Protein AF-B1ZJA8-F1 (afdb_monomer_lite)

Secondary structure (DSSP, 8-state):
---------PPPHHHHHHHHHHHHTT--HHHHHHHHT--HHHHHHHHHHTT---SSPPPPPS----EEETTEEEPPPPHHHHHHHHHHHHTT--HHHHHHHHTS-HHHHHHHHHHHHHHHHHH-

Sequence (124 aa):
MTRHTARTNPTSDLEKEEIVRLREEGLSKSEIARRLGKSIGTVTHWCLTLGAEPPRPTKLSPQRYATVRGGHPVRPFAPEEDRQLLEWAAESVSYSELGRRLNRAPSSIRYRLLTLARYEAQDD

InterPro domains:
  IPR009057 Homedomain-like superfamily [SSF46689] (3-104)

Structure (mmCIF, N/CA/C/O backbone):
data_AF-B1ZJA8-F1
#
_entry.id   AF-B1ZJA8-F1
#
loop_
_atom_site.group_PDB
_atom_site.id
_atom_site.type_symbol
_atom_site.label_atom_id
_atom_site.label_alt_id
_atom_site.label_comp_id
_atom_site.label_asym_id
_atom_site.label_entity_id
_atom_site.label_seq_id
_atom_site.pdbx_PDB_ins_code
_atom_site.Cartn_x
_atom_site.Cartn_y
_atom_site.Cartn_z
_atom_site.occupancy
_atom_site.B_iso_or_equiv
_atom_site.auth_seq_id
_atom_site.auth_comp_id
_atom_site.auth_asym_id
_atom_site.auth_atom_id
_atom_site.pdbx_PDB_model_num
ATOM 1 N N . MET A 1 1 ? 22.977 27.166 5.728 1.00 34.28 1 MET A N 1
ATOM 2 C CA . MET A 1 1 ? 22.542 26.200 6.762 1.00 34.28 1 MET A CA 1
ATOM 3 C C . MET A 1 1 ? 21.138 25.719 6.428 1.00 34.28 1 MET A C 1
ATOM 5 O O . MET A 1 1 ? 20.164 26.399 6.730 1.00 34.28 1 MET A O 1
ATOM 9 N N . THR A 1 2 ? 21.020 24.597 5.721 1.00 37.88 2 THR A N 1
ATOM 10 C CA . THR A 1 2 ? 19.723 24.060 5.289 1.00 37.88 2 THR A CA 1
ATOM 11 C C . THR A 1 2 ? 19.061 23.370 6.476 1.00 37.88 2 THR A C 1
ATOM 13 O O . THR A 1 2 ? 19.433 22.250 6.825 1.00 37.88 2 THR A O 1
ATOM 16 N N . ARG A 1 3 ? 18.114 24.054 7.130 1.00 38.97 3 ARG A N 1
ATOM 17 C CA . ARG A 1 3 ? 17.299 23.480 8.209 1.00 38.97 3 ARG A CA 1
ATOM 18 C C . ARG A 1 3 ? 16.669 22.184 7.698 1.00 38.97 3 ARG A C 1
ATOM 20 O O . ARG A 1 3 ? 15.807 22.217 6.825 1.00 38.97 3 ARG A O 1
ATOM 27 N N . HIS A 1 4 ? 17.115 21.050 8.228 1.00 39.09 4 HIS A N 1
ATOM 28 C CA . HIS A 1 4 ? 16.375 19.804 8.115 1.00 39.09 4 HIS A CA 1
ATOM 29 C C . HIS A 1 4 ? 15.098 19.998 8.929 1.00 39.09 4 HIS A C 1
ATOM 31 O O . HIS A 1 4 ? 15.113 19.950 10.155 1.00 39.09 4 HIS A O 1
ATOM 37 N N . THR A 1 5 ? 13.997 20.324 8.257 1.00 46.72 5 THR A N 1
ATOM 38 C CA . THR A 1 5 ? 12.682 20.293 8.887 1.00 46.72 5 THR A CA 1
ATOM 39 C C . THR A 1 5 ? 12.401 18.848 9.287 1.00 46.72 5 THR A C 1
ATOM 41 O O . THR A 1 5 ? 12.551 17.933 8.473 1.00 46.72 5 THR A O 1
ATOM 44 N N . ALA A 1 6 ? 12.024 18.627 10.545 1.00 48.28 6 ALA A N 1
ATOM 45 C CA . ALA A 1 6 ? 11.504 17.349 11.011 1.00 48.28 6 ALA A CA 1
ATOM 46 C C . ALA A 1 6 ? 10.201 17.047 10.240 1.00 48.28 6 ALA A C 1
ATOM 48 O O . ALA A 1 6 ? 9.116 17.456 10.636 1.00 48.28 6 ALA A O 1
ATOM 49 N N . ARG A 1 7 ? 10.317 16.420 9.059 1.00 55.53 7 ARG A N 1
ATOM 50 C CA . ARG A 1 7 ? 9.211 16.180 8.108 1.00 55.53 7 ARG A CA 1
ATOM 51 C C . ARG A 1 7 ? 8.366 14.951 8.428 1.00 55.53 7 ARG A C 1
ATOM 53 O O . ARG A 1 7 ? 7.452 14.629 7.674 1.00 55.53 7 ARG A O 1
ATOM 60 N N . THR A 1 8 ? 8.653 14.246 9.510 1.00 56.38 8 THR A N 1
ATOM 61 C CA . THR A 1 8 ? 7.901 13.056 9.894 1.00 56.38 8 THR A CA 1
ATOM 62 C C . THR A 1 8 ? 7.198 13.349 11.202 1.00 56.38 8 THR A C 1
ATOM 64 O O . THR A 1 8 ? 7.829 13.321 12.250 1.00 56.38 8 THR A O 1
ATOM 67 N N . ASN A 1 9 ? 5.900 13.644 11.138 1.00 67.06 9 ASN A N 1
ATOM 68 C CA . ASN A 1 9 ? 5.008 13.369 12.258 1.00 67.06 9 ASN A CA 1
ATOM 69 C C . ASN A 1 9 ? 4.759 11.848 12.226 1.00 67.06 9 ASN A C 1
ATOM 71 O O . ASN A 1 9 ? 3.971 11.407 11.376 1.00 67.06 9 ASN A O 1
ATOM 75 N N . PRO A 1 10 ? 5.503 11.034 13.005 1.00 80.69 10 PRO A N 1
ATOM 76 C CA . PRO A 1 10 ? 5.355 9.585 12.964 1.00 80.69 10 PRO A CA 1
ATOM 77 C C . PRO A 1 10 ? 3.908 9.225 13.301 1.00 80.69 10 PRO A C 1
ATOM 79 O O . PRO A 1 10 ? 3.295 9.835 14.170 1.00 80.69 10 PRO A O 1
ATOM 82 N N . THR A 1 11 ? 3.336 8.273 12.568 1.00 87.75 11 THR A N 1
ATOM 83 C CA . THR A 1 11 ? 1.997 7.774 12.893 1.00 87.75 11 THR A CA 1
ATOM 84 C C . THR A 1 11 ? 2.108 6.900 14.137 1.00 87.75 11 THR A C 1
ATOM 86 O O . THR A 1 11 ? 2.832 5.902 14.092 1.00 87.75 11 THR A O 1
ATOM 89 N N . SER A 1 12 ? 1.452 7.288 15.230 1.00 93.19 12 SER A N 1
ATOM 90 C CA . SER A 1 12 ? 1.435 6.494 16.465 1.00 93.19 12 SER A CA 1
ATOM 91 C C . SER A 1 12 ? 0.655 5.192 16.265 1.00 93.19 12 SER A C 1
ATOM 93 O O . SER A 1 12 ? -0.085 5.055 15.292 1.00 93.19 12 SER A O 1
ATOM 95 N N . ASP A 1 13 ? 0.806 4.227 17.169 1.00 93.75 13 ASP A N 1
ATOM 96 C CA . ASP A 1 13 ? 0.056 2.967 17.075 1.00 93.75 13 ASP A CA 1
ATOM 97 C C . ASP A 1 13 ? -1.455 3.195 17.216 1.00 93.75 13 ASP A C 1
ATOM 99 O O . ASP A 1 13 ? -2.220 2.687 16.403 1.00 93.75 13 ASP A O 1
ATOM 103 N N . LEU A 1 14 ? -1.870 4.097 18.112 1.00 94.25 14 LEU A N 1
ATOM 104 C CA . LEU A 1 14 ? -3.270 4.523 18.232 1.00 94.25 14 LEU A CA 1
ATOM 105 C C . LEU A 1 14 ? -3.802 5.151 16.937 1.00 94.25 14 LEU A C 1
ATOM 107 O O . LEU A 1 14 ? -4.931 4.897 16.532 1.00 94.25 14 LEU A O 1
ATOM 111 N N . GLU A 1 15 ? -2.992 5.961 16.248 1.00 95.50 15 GLU A N 1
ATOM 112 C CA . GLU A 1 15 ? -3.389 6.521 14.953 1.00 95.50 15 GLU A CA 1
ATOM 113 C C . GLU A 1 15 ? -3.486 5.438 13.867 1.00 95.50 15 GLU A C 1
ATOM 115 O O . GLU A 1 15 ? -4.311 5.561 12.964 1.00 95.50 15 GLU A O 1
ATOM 120 N N . LYS A 1 16 ? -2.666 4.380 13.926 1.00 97.00 16 LYS A N 1
ATOM 121 C CA . LYS A 1 16 ? -2.761 3.242 12.997 1.00 97.00 16 LYS A CA 1
ATOM 122 C C . LYS A 1 16 ? -4.040 2.444 13.241 1.00 97.00 16 LYS A C 1
ATOM 124 O O . LYS A 1 16 ? -4.742 2.156 12.277 1.00 97.00 16 LYS A O 1
ATOM 129 N N . GLU A 1 17 ? -4.358 2.143 14.497 1.00 97.12 17 GLU A N 1
ATOM 130 C CA . GLU A 1 17 ? -5.608 1.480 14.893 1.00 97.12 17 GLU A CA 1
ATOM 131 C C . GLU A 1 17 ? -6.829 2.298 14.456 1.00 97.12 17 GLU A C 1
ATOM 133 O O . GLU A 1 17 ? -7.765 1.766 13.864 1.00 97.12 17 GLU A O 1
ATOM 138 N N . GLU A 1 18 ? -6.782 3.618 14.647 1.00 97.44 18 GLU A N 1
ATOM 139 C CA . GLU A 1 18 ? -7.827 4.535 14.192 1.00 97.44 18 GLU A CA 1
ATOM 140 C C . GLU A 1 18 ? -7.983 4.521 12.663 1.00 97.44 18 GLU A C 1
ATOM 142 O O . GLU A 1 18 ? -9.103 4.507 12.153 1.00 97.44 18 GLU A O 1
ATOM 147 N N . ILE A 1 19 ? -6.876 4.494 11.907 1.00 97.81 19 ILE A N 1
ATOM 148 C CA . ILE A 1 19 ? -6.910 4.363 10.440 1.00 97.81 19 ILE A CA 1
ATOM 149 C C . ILE A 1 19 ? -7.602 3.062 10.025 1.00 97.81 19 ILE A C 1
ATOM 151 O O . ILE A 1 19 ? -8.409 3.093 9.094 1.00 97.81 19 ILE A O 1
ATOM 155 N N . VAL A 1 20 ? -7.279 1.942 10.682 1.00 97.50 20 VAL A N 1
ATOM 156 C CA . VAL A 1 20 ? -7.892 0.633 10.406 1.00 97.50 20 VAL A CA 1
ATOM 157 C C . VAL A 1 20 ? -9.390 0.704 10.677 1.00 97.50 20 VAL A C 1
ATOM 159 O O . VAL A 1 20 ? -10.177 0.500 9.754 1.00 97.50 20 VAL A O 1
ATOM 162 N N . ARG A 1 21 ? -9.781 1.120 11.888 1.00 98.00 21 ARG A N 1
ATOM 163 C CA . ARG A 1 21 ? -11.185 1.189 12.303 1.00 98.00 21 ARG A CA 1
ATOM 164 C C . ARG A 1 21 ? -12.017 2.056 11.361 1.00 98.00 21 ARG A C 1
ATOM 166 O O . ARG A 1 21 ? -13.024 1.603 10.831 1.00 98.00 21 ARG A O 1
ATOM 173 N N . LEU A 1 22 ? -11.571 3.283 11.079 1.00 97.75 22 LEU A N 1
ATOM 174 C CA . LEU A 1 22 ? -12.293 4.188 10.178 1.00 97.75 22 LEU A CA 1
ATOM 175 C C . LEU A 1 22 ? -12.388 3.625 8.754 1.00 97.75 22 LEU A C 1
ATOM 177 O O . LEU A 1 22 ? -13.362 3.881 8.043 1.00 97.75 22 LEU A O 1
ATOM 181 N N . ARG A 1 23 ? -11.370 2.881 8.306 1.00 97.31 23 ARG A N 1
ATOM 182 C CA . ARG A 1 23 ? -11.393 2.271 6.980 1.00 97.31 23 ARG A CA 1
ATOM 183 C C . ARG A 1 23 ? -12.418 1.146 6.908 1.00 97.31 23 ARG A C 1
ATOM 185 O O . ARG A 1 23 ? -13.172 1.119 5.936 1.00 97.31 23 ARG A O 1
ATOM 192 N N . GLU A 1 24 ? -12.464 0.299 7.926 1.00 96.31 24 GLU A N 1
ATOM 193 C CA . GLU A 1 24 ? -13.422 -0.801 8.082 1.00 96.31 24 GLU A CA 1
ATOM 194 C C . GLU A 1 24 ? -14.851 -0.311 8.338 1.00 96.31 24 GLU A C 1
ATOM 196 O O . GLU A 1 24 ? -15.798 -0.950 7.900 1.00 96.31 24 GLU A O 1
ATOM 201 N N . GLU A 1 25 ? -15.034 0.878 8.917 1.00 96.50 25 GLU A N 1
ATOM 202 C CA . GLU A 1 25 ? -16.327 1.583 8.974 1.00 96.50 25 GLU A CA 1
ATOM 203 C C . GLU A 1 25 ? -16.779 2.112 7.594 1.00 96.50 25 GLU A C 1
ATOM 205 O O . GLU A 1 25 ? -17.929 2.510 7.410 1.00 96.50 25 GLU A O 1
ATOM 210 N N . GLY A 1 26 ? -15.888 2.107 6.598 1.00 96.38 26 GLY A N 1
ATOM 211 C CA . GLY A 1 26 ? -16.188 2.462 5.212 1.00 96.38 26 GLY A CA 1
ATOM 212 C C . GLY A 1 26 ? -15.726 3.849 4.776 1.00 96.38 26 GLY A C 1
ATOM 213 O O . GLY A 1 26 ? -15.956 4.213 3.619 1.00 96.38 26 GLY A O 1
ATOM 214 N N . LEU A 1 27 ? -15.023 4.609 5.624 1.00 97.19 27 LEU A N 1
ATOM 215 C CA . LEU A 1 27 ? -14.516 5.922 5.226 1.00 97.19 27 LEU A CA 1
ATOM 216 C C . LEU A 1 27 ? -13.476 5.795 4.105 1.00 97.19 27 LEU A C 1
ATOM 218 O O . LEU A 1 27 ? -12.650 4.870 4.038 1.00 97.19 27 LEU A O 1
ATOM 222 N N . SER A 1 28 ? -13.485 6.769 3.197 1.00 96.50 28 SER A N 1
ATOM 223 C CA . SER A 1 28 ? -12.466 6.894 2.162 1.00 96.50 28 SER A CA 1
ATOM 224 C C . SER A 1 28 ? -11.124 7.323 2.761 1.00 96.50 28 SER A C 1
ATOM 226 O O . SER A 1 28 ? -11.045 8.029 3.767 1.00 96.50 28 SER A O 1
ATOM 228 N N . LYS A 1 29 ? -10.025 6.962 2.090 1.00 96.31 29 LYS A N 1
ATOM 229 C CA . LYS A 1 29 ? -8.668 7.338 2.526 1.00 96.31 29 LYS A CA 1
ATOM 230 C C . LYS A 1 29 ? -8.490 8.860 2.630 1.00 96.31 29 LYS A C 1
ATOM 232 O O . LYS A 1 29 ? -7.752 9.329 3.489 1.00 96.31 29 LYS A O 1
ATOM 237 N N . SER A 1 30 ? -9.172 9.627 1.777 1.00 96.81 30 SER A N 1
ATOM 238 C CA . SER A 1 30 ? -9.213 11.094 1.820 1.00 96.81 30 SER A CA 1
ATOM 239 C C . SER A 1 30 ? -9.941 11.637 3.048 1.00 96.81 30 SER A C 1
ATOM 241 O O . SER A 1 30 ? -9.483 12.613 3.638 1.00 96.81 30 SER A O 1
ATOM 243 N N . GLU A 1 31 ? -11.044 11.012 3.459 1.00 97.44 31 GLU A N 1
ATOM 244 C CA . GLU A 1 31 ? -11.781 11.421 4.659 1.00 97.44 31 GLU A CA 1
ATOM 245 C C . GLU A 1 31 ? -10.986 11.124 5.924 1.00 97.44 31 GLU A C 1
ATOM 247 O O . GLU A 1 31 ? -10.863 12.002 6.775 1.00 97.44 31 GLU A O 1
ATOM 252 N N . ILE A 1 32 ? -10.378 9.937 6.004 1.00 97.50 32 ILE A N 1
ATOM 253 C CA . ILE A 1 32 ? -9.487 9.550 7.106 1.00 97.50 32 ILE A CA 1
ATOM 254 C C . ILE A 1 32 ? -8.299 10.517 7.187 1.00 97.50 32 ILE A C 1
ATOM 256 O O . ILE A 1 32 ? -7.996 11.041 8.256 1.00 97.50 32 ILE A O 1
ATOM 260 N N . ALA A 1 33 ? -7.663 10.818 6.050 1.00 96.31 33 ALA A N 1
ATOM 261 C CA . ALA A 1 33 ? -6.538 11.751 5.980 1.00 96.31 33 ALA A CA 1
ATOM 262 C C . ALA A 1 33 ? -6.909 13.136 6.530 1.00 96.31 33 ALA A C 1
ATOM 264 O O . ALA A 1 33 ? -6.195 13.682 7.370 1.00 96.31 33 ALA A O 1
ATOM 265 N N . ARG A 1 34 ? -8.065 13.669 6.112 1.00 96.44 34 ARG A N 1
ATOM 266 C CA . ARG A 1 34 ? -8.593 14.945 6.608 1.00 96.44 34 ARG A CA 1
ATOM 267 C C . ARG A 1 34 ? -8.912 14.892 8.104 1.00 96.44 34 ARG A C 1
ATOM 269 O O . ARG A 1 34 ? -8.584 15.836 8.811 1.00 96.44 34 ARG A O 1
ATOM 276 N N . ARG A 1 35 ? -9.523 13.803 8.582 1.00 96.00 35 ARG A N 1
ATOM 277 C CA . ARG A 1 35 ? -9.924 13.629 9.987 1.00 96.00 35 ARG A CA 1
ATOM 278 C C . ARG A 1 35 ? -8.727 13.548 10.935 1.00 96.00 35 ARG A C 1
ATOM 280 O O . ARG A 1 35 ? -8.792 14.102 12.023 1.00 96.00 35 ARG A O 1
ATOM 287 N N . LEU A 1 36 ? -7.644 12.899 10.511 1.00 93.94 36 LEU A N 1
ATOM 288 C CA . LEU A 1 36 ? -6.445 12.684 11.332 1.00 93.94 36 LEU A CA 1
ATOM 289 C C . LEU A 1 36 ? -5.320 13.695 11.061 1.00 93.94 36 LEU A C 1
ATOM 291 O O . LEU A 1 36 ? -4.231 13.571 11.616 1.00 93.94 36 LEU A O 1
ATOM 295 N N . GLY A 1 37 ? -5.535 14.669 10.168 1.00 93.00 37 GLY A N 1
ATOM 296 C CA . GLY A 1 37 ? -4.498 15.630 9.779 1.00 93.00 37 GLY A CA 1
ATOM 297 C C . GLY A 1 37 ? -3.268 14.972 9.136 1.00 93.00 37 GLY A C 1
ATOM 298 O O . GLY A 1 37 ? -2.146 15.455 9.295 1.00 93.00 37 GLY A O 1
ATOM 299 N N . LYS A 1 38 ? -3.454 13.849 8.431 1.00 93.00 38 LYS A N 1
ATOM 300 C CA . LYS A 1 38 ? -2.379 13.099 7.761 1.00 93.00 38 LYS A CA 1
ATOM 301 C C . LYS A 1 38 ? -2.459 13.260 6.248 1.00 93.00 38 LYS A C 1
ATOM 303 O O . LYS A 1 38 ? -3.481 13.632 5.681 1.00 93.00 38 LYS A O 1
ATOM 308 N N . SER A 1 39 ? -1.366 12.930 5.563 1.00 93.56 39 SER A N 1
ATOM 309 C CA . SER A 1 39 ? -1.385 12.845 4.103 1.00 93.56 39 SER A CA 1
ATOM 310 C C . SER A 1 39 ? -2.163 11.607 3.638 1.00 93.56 39 SER A C 1
ATOM 312 O O . SER A 1 39 ? -2.127 10.557 4.285 1.00 93.56 39 SER A O 1
ATOM 314 N N . ILE A 1 40 ? -2.794 11.684 2.463 1.00 94.25 40 ILE A N 1
ATOM 315 C CA . ILE A 1 40 ? -3.451 10.524 1.832 1.00 94.25 40 ILE A CA 1
ATOM 316 C C . ILE A 1 40 ? -2.451 9.378 1.615 1.00 94.25 40 ILE A C 1
ATOM 318 O O . ILE A 1 40 ? -2.812 8.209 1.748 1.00 94.25 40 ILE A O 1
ATOM 322 N N . GLY A 1 41 ? -1.187 9.697 1.313 1.00 91.94 41 GLY A N 1
ATOM 323 C CA . GLY A 1 41 ? -0.123 8.704 1.154 1.00 91.94 41 GLY A CA 1
ATOM 324 C C . GLY A 1 41 ? 0.152 7.929 2.444 1.00 91.94 41 GLY A C 1
ATOM 325 O O . GLY A 1 41 ? 0.274 6.709 2.398 1.00 91.94 41 GLY A O 1
ATOM 326 N N . THR A 1 42 ? 0.164 8.614 3.591 1.00 93.75 42 THR A N 1
ATOM 327 C CA . THR A 1 42 ? 0.324 7.996 4.917 1.00 93.75 42 THR A CA 1
ATOM 328 C C . THR A 1 42 ? -0.826 7.044 5.226 1.00 93.75 42 THR A C 1
ATOM 330 O O . THR A 1 42 ? -0.590 5.902 5.603 1.00 93.75 42 THR A O 1
ATOM 333 N N . VAL A 1 43 ? -2.070 7.478 5.008 1.00 95.94 43 VAL A N 1
ATOM 334 C CA . VAL A 1 43 ? -3.248 6.623 5.223 1.00 95.94 43 VAL A CA 1
ATOM 335 C C . VAL A 1 43 ? -3.228 5.421 4.280 1.00 95.94 43 VAL A C 1
ATOM 337 O O . VAL A 1 43 ? -3.420 4.292 4.711 1.00 95.94 43 VAL A O 1
ATOM 340 N N . THR A 1 44 ? -2.926 5.638 2.996 1.00 94.44 44 THR A N 1
ATOM 341 C CA . THR A 1 44 ? -2.825 4.558 1.999 1.00 94.44 44 THR A CA 1
ATOM 342 C C . THR A 1 44 ? -1.778 3.524 2.391 1.00 94.44 44 THR A C 1
ATOM 344 O O . THR A 1 44 ? -2.025 2.328 2.262 1.00 94.44 44 THR A O 1
ATOM 347 N N . HIS A 1 45 ? -0.627 3.984 2.880 1.00 93.62 45 HIS A N 1
ATOM 348 C CA . HIS A 1 45 ? 0.441 3.121 3.354 1.00 93.62 45 HIS A CA 1
ATOM 349 C C . HIS A 1 45 ? -0.016 2.209 4.488 1.00 93.62 45 HIS A C 1
ATOM 351 O O . HIS A 1 45 ? 0.183 0.998 4.401 1.00 93.62 45 HIS A O 1
ATOM 357 N N . TRP A 1 46 ? -0.646 2.776 5.519 1.00 95.69 46 TRP A N 1
ATOM 358 C CA . TRP A 1 46 ? -1.096 2.007 6.674 1.00 95.69 46 TRP A CA 1
ATOM 359 C C . TRP A 1 46 ? -2.272 1.094 6.344 1.00 95.69 46 TRP A C 1
ATOM 361 O O . TRP A 1 46 ? -2.222 -0.063 6.736 1.00 95.69 46 TRP A O 1
ATOM 371 N N . CYS A 1 47 ? -3.248 1.529 5.536 1.00 95.56 47 CYS A N 1
ATOM 372 C CA . CYS A 1 47 ? -4.316 0.629 5.093 1.00 95.56 47 CYS A CA 1
ATOM 373 C C . CYS A 1 47 ? -3.760 -0.584 4.335 1.00 95.56 47 CYS A C 1
ATOM 375 O O . CYS A 1 47 ? -4.161 -1.703 4.611 1.00 95.56 47 CYS A O 1
ATOM 377 N N . LEU A 1 48 ? -2.821 -0.386 3.401 1.00 93.00 48 LEU A N 1
ATOM 378 C CA . LEU A 1 48 ? -2.247 -1.502 2.637 1.00 93.00 48 LEU A CA 1
ATOM 379 C C . LEU A 1 48 ? -1.337 -2.393 3.484 1.00 93.00 48 LEU A C 1
ATOM 381 O O . LEU A 1 48 ? -1.311 -3.597 3.279 1.00 93.00 48 LEU A O 1
ATOM 385 N N . THR A 1 49 ? -0.576 -1.810 4.410 1.00 92.88 49 THR A N 1
ATOM 386 C CA . THR A 1 49 ? 0.356 -2.569 5.258 1.00 92.88 49 THR A CA 1
ATOM 387 C C . THR A 1 49 ? -0.382 -3.389 6.316 1.00 92.88 49 THR A C 1
ATOM 389 O O . THR A 1 49 ? 0.069 -4.477 6.647 1.00 92.88 49 THR A O 1
ATOM 392 N N . LEU A 1 50 ? -1.500 -2.874 6.836 1.00 93.88 50 LEU A N 1
ATOM 393 C CA . LEU A 1 50 ? -2.304 -3.519 7.879 1.00 93.88 50 LEU A CA 1
ATOM 394 C C . LEU A 1 50 ? -3.512 -4.288 7.320 1.00 93.88 50 LEU A C 1
ATOM 396 O O . LEU A 1 50 ? -4.296 -4.814 8.095 1.00 93.88 50 LEU A O 1
ATOM 400 N N . GLY A 1 51 ? -3.692 -4.325 5.995 1.00 92.75 51 GLY A N 1
ATOM 401 C CA . GLY A 1 51 ? -4.812 -5.027 5.359 1.00 92.75 51 GLY A CA 1
ATOM 402 C C . GLY A 1 51 ? -6.192 -4.394 5.588 1.00 92.75 51 GLY A C 1
ATOM 403 O O . GLY A 1 51 ? -7.198 -5.067 5.402 1.00 92.75 51 GLY A O 1
ATOM 404 N N . ALA A 1 52 ? -6.266 -3.113 5.965 1.00 93.81 52 ALA A N 1
ATOM 405 C CA . ALA A 1 52 ? -7.530 -2.450 6.282 1.00 93.81 52 ALA A CA 1
ATOM 406 C C . ALA A 1 52 ? -8.380 -2.195 5.026 1.00 93.81 52 ALA A C 1
ATOM 408 O O . ALA A 1 52 ? -8.054 -1.343 4.182 1.00 93.81 52 ALA A O 1
ATOM 409 N N . GLU A 1 53 ? -9.522 -2.874 4.945 1.00 92.38 53 GLU A N 1
ATOM 410 C CA . GLU A 1 53 ? -10.464 -2.795 3.832 1.00 92.38 53 GLU A CA 1
ATOM 411 C C . GLU A 1 53 ? -11.804 -2.177 4.230 1.00 92.38 53 GLU A C 1
ATOM 413 O O . GLU A 1 53 ? -12.201 -2.247 5.384 1.00 92.38 53 GLU A O 1
ATOM 418 N N . PRO A 1 54 ? -12.519 -1.532 3.291 1.00 93.94 54 PRO A N 1
ATOM 419 C CA . PRO A 1 54 ? -13.877 -1.081 3.553 1.00 93.94 54 PRO A CA 1
ATOM 420 C C . PRO A 1 54 ? -14.843 -2.281 3.573 1.00 93.94 54 PRO A C 1
ATOM 422 O O . PRO A 1 54 ? -14.529 -3.304 2.963 1.00 93.94 54 PRO A O 1
ATOM 425 N N . PRO A 1 55 ? -16.070 -2.134 4.113 1.00 91.94 55 PRO A N 1
ATOM 426 C CA . PRO A 1 55 ? -17.072 -3.210 4.172 1.00 91.94 55 PRO A CA 1
ATOM 427 C C . PRO A 1 55 ? -17.397 -3.860 2.824 1.00 91.94 55 PRO A C 1
ATOM 429 O O . PRO A 1 55 ? -17.899 -4.977 2.755 1.00 91.94 55 PRO A O 1
ATOM 432 N N . ARG A 1 56 ? -17.176 -3.125 1.730 1.00 89.25 56 ARG A N 1
ATOM 433 C CA . ARG A 1 56 ? -17.362 -3.592 0.356 1.00 89.25 56 ARG A CA 1
ATOM 434 C C . ARG A 1 56 ? -16.100 -3.280 -0.448 1.00 89.25 56 ARG A C 1
ATOM 436 O O . ARG A 1 56 ? -16.034 -2.220 -1.081 1.00 89.25 56 ARG A O 1
ATOM 443 N N . PRO A 1 57 ? -15.071 -4.141 -0.388 1.00 85.50 57 PRO A N 1
ATOM 444 C CA . PRO A 1 57 ? -13.837 -3.918 -1.123 1.00 85.50 57 PRO A CA 1
ATOM 445 C C . PRO A 1 57 ? -14.076 -4.041 -2.631 1.00 85.50 57 PRO A C 1
ATOM 447 O O . PRO A 1 57 ? -14.869 -4.852 -3.107 1.00 85.50 57 PRO A O 1
ATOM 450 N N . THR A 1 58 ? -13.386 -3.210 -3.410 1.00 83.81 58 THR A N 1
ATOM 451 C CA . THR A 1 58 ? -13.444 -3.285 -4.874 1.00 83.81 58 THR A CA 1
ATOM 452 C C . THR A 1 58 ? -12.511 -4.380 -5.373 1.00 83.81 58 THR A C 1
ATOM 454 O O . THR A 1 58 ? -11.309 -4.335 -5.090 1.00 83.81 58 THR A O 1
ATOM 457 N N . LYS A 1 59 ? -13.044 -5.309 -6.174 1.00 82.44 59 LYS A N 1
ATOM 458 C CA . LYS A 1 59 ? -12.265 -6.365 -6.834 1.00 82.44 59 LYS A CA 1
ATOM 459 C C . LYS A 1 59 ? -11.191 -5.787 -7.753 1.00 82.44 59 LYS A C 1
ATOM 461 O O . LYS A 1 59 ? -11.358 -4.711 -8.337 1.00 82.44 59 LYS A O 1
ATOM 466 N N . LEU A 1 60 ? -10.080 -6.505 -7.890 1.00 79.88 60 LEU A N 1
ATOM 467 C CA . LEU A 1 60 ? -9.038 -6.131 -8.832 1.00 79.88 60 LEU A CA 1
ATOM 468 C C . LEU A 1 60 ? -9.568 -6.291 -10.260 1.00 79.88 60 LEU A C 1
ATOM 470 O O . LEU A 1 60 ? -9.922 -7.393 -10.664 1.00 79.88 60 LEU A O 1
ATOM 474 N N . SER A 1 61 ? -9.604 -5.212 -11.046 1.00 78.12 61 SER A N 1
ATOM 475 C CA . SER A 1 61 ? -9.855 -5.352 -12.481 1.00 78.12 61 SER A CA 1
ATOM 476 C C . SER A 1 61 ? -8.605 -5.919 -13.176 1.00 78.12 61 SER A C 1
ATOM 478 O O . SER A 1 61 ? -7.510 -5.375 -12.976 1.00 78.12 61 SER A O 1
ATOM 480 N N . PRO A 1 62 ? -8.741 -6.968 -14.009 1.00 67.44 62 PRO A N 1
ATOM 481 C CA . PRO A 1 62 ? -7.629 -7.512 -14.792 1.00 67.44 62 PRO A CA 1
ATOM 482 C C . PRO A 1 62 ? -7.213 -6.560 -15.921 1.00 67.44 62 PRO A C 1
ATOM 484 O O . PRO A 1 62 ? -6.061 -6.540 -16.343 1.00 67.44 62 PRO A O 1
ATOM 487 N N . GLN A 1 63 ? -8.144 -5.726 -16.386 1.00 68.38 63 GLN A N 1
ATOM 488 C CA . GLN A 1 63 ? -7.883 -4.690 -17.374 1.00 68.38 63 GLN A CA 1
ATOM 489 C C . GLN A 1 63 ? -7.676 -3.352 -16.670 1.00 68.38 63 GLN A C 1
ATOM 491 O O . GLN A 1 63 ? -8.547 -2.857 -15.947 1.00 68.38 63 GLN A O 1
ATOM 496 N N . ARG A 1 64 ? -6.498 -2.763 -16.883 1.00 77.38 64 ARG A N 1
ATOM 497 C CA . ARG A 1 64 ? -6.168 -1.402 -16.465 1.00 77.38 64 ARG A CA 1
ATOM 498 C C . ARG A 1 64 ? -5.542 -0.689 -17.646 1.00 77.38 64 ARG A C 1
ATOM 500 O O . ARG A 1 64 ? -4.568 -1.168 -18.216 1.00 77.38 64 ARG A O 1
ATOM 507 N N . TYR A 1 65 ? -6.101 0.457 -17.994 1.00 82.25 65 TYR A N 1
ATOM 508 C CA . TYR A 1 65 ? -5.577 1.293 -19.063 1.00 82.25 65 TYR A CA 1
ATOM 509 C C . TYR A 1 65 ? -4.490 2.217 -18.516 1.00 82.25 65 TYR A C 1
ATOM 511 O O . TYR A 1 65 ? -4.501 2.582 -17.335 1.00 82.25 65 TYR A O 1
ATOM 519 N N . ALA A 1 66 ? -3.541 2.594 -19.372 1.00 86.06 66 ALA A N 1
ATOM 520 C CA . ALA A 1 66 ? -2.623 3.675 -19.049 1.00 86.06 66 ALA A CA 1
ATOM 521 C C . ALA A 1 66 ? -3.430 4.946 -18.764 1.00 86.06 66 ALA A C 1
ATOM 523 O O . ALA A 1 66 ? -4.346 5.294 -19.505 1.00 86.06 66 ALA A O 1
ATOM 524 N N . THR A 1 67 ? -3.103 5.619 -17.665 1.00 89.62 67 THR A N 1
ATOM 525 C CA . THR A 1 67 ? -3.756 6.873 -17.267 1.00 89.62 67 THR A CA 1
ATOM 526 C C . THR A 1 67 ? -2.713 7.968 -17.113 1.00 89.62 67 THR A C 1
ATOM 528 O O . THR A 1 67 ? -1.529 7.681 -16.962 1.00 89.62 67 THR A O 1
ATOM 531 N N . VAL A 1 68 ? -3.129 9.233 -17.153 1.00 91.31 68 VAL A N 1
ATOM 532 C CA . VAL A 1 68 ? -2.249 10.375 -16.875 1.00 91.31 68 VAL A CA 1
ATOM 533 C C . VAL A 1 68 ? -2.643 10.964 -15.529 1.00 91.31 68 VAL A C 1
ATOM 535 O O . VAL A 1 68 ? -3.810 11.278 -15.304 1.00 91.31 68 VAL A O 1
ATOM 538 N N . ARG A 1 69 ? -1.677 11.126 -14.621 1.00 86.62 69 ARG A N 1
ATOM 539 C CA . ARG A 1 69 ? -1.897 11.727 -13.299 1.00 86.62 69 ARG A CA 1
ATOM 540 C C . ARG A 1 69 ? -0.929 12.880 -13.091 1.00 86.62 69 ARG A C 1
ATOM 542 O O . ARG A 1 69 ? 0.278 12.665 -13.028 1.00 86.62 69 ARG A O 1
ATOM 549 N N . GLY A 1 70 ? -1.460 14.097 -12.970 1.00 87.25 70 GLY A N 1
ATOM 550 C CA . GLY A 1 70 ? -0.642 15.303 -12.794 1.00 87.25 70 GLY A CA 1
ATOM 551 C C . GLY A 1 70 ? 0.360 15.518 -13.934 1.00 87.25 70 GLY A C 1
ATOM 552 O O . GLY A 1 70 ? 1.495 15.887 -13.673 1.00 87.25 70 GLY A O 1
ATOM 553 N N . GLY A 1 71 ? -0.024 15.199 -15.175 1.00 90.19 71 GLY A N 1
ATOM 554 C CA . GLY A 1 71 ? 0.846 15.299 -16.356 1.00 90.19 71 GLY A CA 1
ATOM 555 C C . GLY A 1 71 ? 1.810 14.124 -16.566 1.00 90.19 71 GLY A C 1
ATOM 556 O O . GLY A 1 71 ? 2.431 14.038 -17.619 1.00 90.19 71 GLY A O 1
ATOM 557 N N . HIS A 1 72 ? 1.908 13.184 -15.621 1.00 85.69 72 HIS A N 1
ATOM 558 C CA . HIS A 1 72 ? 2.788 12.022 -15.742 1.00 85.69 72 HIS A CA 1
ATOM 559 C C . HIS A 1 72 ? 2.014 10.767 -16.172 1.00 85.69 72 HIS A C 1
ATOM 561 O O . HIS A 1 72 ? 0.985 10.454 -15.558 1.00 85.69 72 HIS A O 1
ATOM 567 N N . PRO A 1 73 ? 2.487 10.017 -17.186 1.00 88.62 73 PRO A N 1
ATOM 568 C CA . PRO A 1 73 ? 1.870 8.755 -17.566 1.00 88.62 73 PRO A CA 1
ATOM 569 C C . PRO A 1 73 ? 2.070 7.704 -16.466 1.00 88.62 73 PRO A C 1
ATOM 571 O O . PRO A 1 73 ? 3.170 7.500 -15.952 1.00 88.62 73 PRO A O 1
ATOM 574 N N . VAL A 1 74 ? 0.991 7.015 -16.113 1.00 89.38 74 VAL A N 1
ATOM 575 C CA . VAL A 1 74 ? 0.953 5.923 -15.140 1.00 89.38 74 VAL A CA 1
ATOM 576 C C . VAL A 1 74 ? 0.744 4.619 -15.903 1.00 89.38 74 VAL A C 1
ATOM 578 O O . VAL A 1 74 ? -0.356 4.328 -16.379 1.00 89.38 74 VAL A O 1
ATOM 581 N N . ARG A 1 75 ? 1.818 3.828 -16.013 1.00 90.94 75 ARG A N 1
ATOM 582 C CA . ARG A 1 75 ? 1.803 2.509 -16.659 1.00 90.94 75 ARG A CA 1
ATOM 583 C C . ARG A 1 75 ? 1.161 1.464 -15.729 1.00 90.94 75 ARG A C 1
ATOM 585 O O . ARG A 1 75 ? 1.693 1.255 -14.630 1.00 90.94 75 ARG A O 1
ATOM 592 N N . PRO A 1 76 ? 0.079 0.776 -16.145 1.00 91.69 76 PRO A N 1
ATOM 593 C CA . PRO A 1 76 ? -0.534 -0.294 -15.357 1.00 91.69 76 PRO A CA 1
ATOM 594 C C . PRO A 1 76 ? 0.439 -1.468 -15.189 1.00 91.69 76 PRO A C 1
ATOM 596 O O . PRO A 1 76 ? 1.362 -1.608 -15.988 1.00 91.69 76 PRO A O 1
ATOM 599 N N . PHE A 1 77 ? 0.261 -2.286 -14.150 1.00 91.69 77 PHE A N 1
ATOM 600 C CA . PHE A 1 77 ? 0.938 -3.584 -14.063 1.00 91.69 77 PHE A CA 1
ATOM 601 C C . PHE A 1 77 ? 0.249 -4.565 -15.008 1.00 91.69 77 PHE A C 1
ATOM 603 O O . PHE A 1 77 ? -0.976 -4.692 -14.965 1.00 91.69 77 PHE A O 1
ATOM 610 N N . ALA A 1 78 ? 1.024 -5.203 -15.878 1.00 90.06 78 ALA A N 1
ATOM 611 C CA . ALA A 1 78 ? 0.547 -6.294 -16.711 1.00 90.06 78 ALA A CA 1
ATOM 612 C C . ALA A 1 78 ? 0.364 -7.565 -15.859 1.00 90.06 78 ALA A C 1
ATOM 614 O O . ALA A 1 78 ? 1.132 -7.763 -14.916 1.00 90.06 78 ALA A O 1
ATOM 615 N N . PRO A 1 79 ? -0.571 -8.467 -16.214 1.00 89.25 79 PRO A N 1
ATOM 616 C CA . PRO A 1 79 ? -0.736 -9.744 -15.513 1.00 89.25 79 PRO A CA 1
ATOM 617 C C . PRO A 1 79 ? 0.555 -10.570 -15.448 1.00 89.25 79 PRO A C 1
ATOM 619 O O . PRO A 1 79 ? 0.818 -11.245 -14.462 1.00 89.25 79 PRO A O 1
ATOM 622 N N . GLU A 1 80 ? 1.393 -10.480 -16.482 1.00 90.81 80 GLU A N 1
ATOM 623 C CA . GLU A 1 80 ? 2.719 -11.102 -16.496 1.00 90.81 80 GLU A CA 1
ATOM 624 C C . GLU A 1 80 ? 3.654 -10.529 -15.426 1.00 90.81 80 GLU A C 1
ATOM 626 O O . GLU A 1 80 ? 4.306 -11.282 -14.711 1.00 90.81 80 GLU A O 1
ATOM 631 N N . GLU A 1 81 ? 3.680 -9.202 -15.272 1.00 93.19 81 GLU A N 1
ATOM 632 C CA . GLU A 1 81 ? 4.484 -8.558 -14.230 1.00 93.19 81 GLU A CA 1
ATOM 633 C C . GLU A 1 81 ? 4.005 -8.983 -12.835 1.00 93.19 81 GLU A C 1
ATOM 635 O O . GLU A 1 81 ? 4.828 -9.161 -11.945 1.00 93.19 81 GLU A O 1
ATOM 640 N N . ASP A 1 82 ? 2.697 -9.175 -12.630 1.00 94.00 82 ASP A N 1
ATOM 641 C CA . ASP A 1 82 ? 2.172 -9.661 -11.348 1.00 94.00 82 ASP A CA 1
ATOM 642 C C . ASP A 1 82 ? 2.624 -11.090 -11.039 1.00 94.00 82 ASP A C 1
ATOM 644 O O . ASP A 1 82 ? 3.033 -11.360 -9.912 1.00 94.00 82 ASP A O 1
ATOM 648 N N . ARG A 1 83 ? 2.605 -11.986 -12.036 1.00 92.94 83 ARG A N 1
ATOM 649 C CA . ARG A 1 83 ? 3.110 -13.360 -11.881 1.00 92.94 83 ARG A CA 1
ATOM 650 C C . ARG A 1 83 ? 4.587 -13.370 -11.491 1.00 92.94 83 ARG A C 1
ATOM 652 O O . ARG A 1 83 ? 4.944 -13.995 -10.499 1.00 92.94 83 ARG A O 1
ATOM 659 N N . GLN A 1 84 ? 5.410 -12.605 -12.208 1.00 94.62 84 GLN A N 1
ATOM 660 C CA . GLN A 1 84 ? 6.843 -12.470 -11.921 1.00 94.62 84 GLN A CA 1
ATOM 661 C C . GLN A 1 84 ? 7.099 -11.883 -10.529 1.00 94.62 84 GLN A C 1
ATOM 663 O O . GLN A 1 84 ? 8.015 -12.301 -9.824 1.00 94.62 84 GLN A O 1
ATOM 668 N N . LEU A 1 85 ? 6.283 -10.911 -10.108 1.00 95.19 85 LEU A N 1
ATOM 669 C CA . LEU A 1 85 ? 6.384 -10.333 -8.773 1.00 95.19 85 LEU A CA 1
ATOM 670 C C . LEU A 1 85 ? 6.105 -11.350 -7.672 1.00 95.19 85 LEU A C 1
ATOM 672 O O . LEU A 1 85 ? 6.837 -11.353 -6.687 1.00 95.19 85 LEU A O 1
ATOM 676 N N . LEU A 1 86 ? 5.068 -12.175 -7.821 1.00 93.75 86 LEU A N 1
ATOM 677 C CA . LEU A 1 86 ? 4.725 -13.203 -6.837 1.00 93.75 86 LEU A CA 1
ATOM 678 C C . LEU A 1 86 ?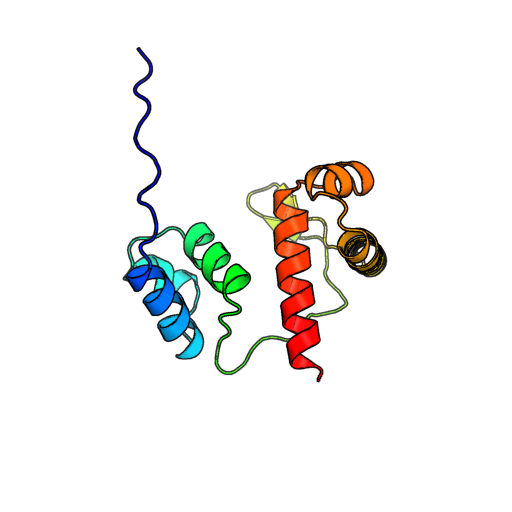 5.808 -14.285 -6.759 1.00 93.75 86 LEU A C 1
ATOM 680 O O . LEU A 1 86 ? 6.245 -14.622 -5.662 1.00 93.75 86 LEU A O 1
ATOM 684 N N . GLU A 1 87 ? 6.296 -14.756 -7.908 1.00 94.19 87 GLU A N 1
ATOM 685 C CA . GLU A 1 87 ? 7.375 -15.747 -7.998 1.00 94.19 87 GLU A CA 1
ATOM 686 C C . GLU A 1 87 ? 8.653 -15.257 -7.302 1.00 94.19 87 GLU A C 1
ATOM 688 O O . GLU A 1 87 ? 9.137 -15.875 -6.355 1.00 94.19 87 GLU A O 1
ATOM 693 N N . TRP A 1 88 ? 9.166 -14.086 -7.683 1.00 94.69 88 TRP A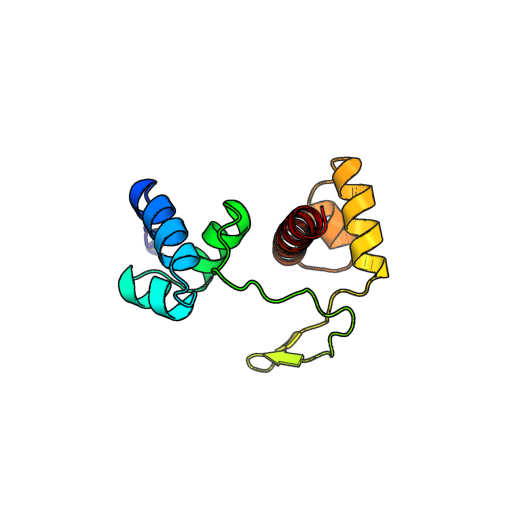 N 1
ATOM 694 C CA . TRP A 1 88 ? 10.392 -13.562 -7.082 1.00 94.69 88 TRP A CA 1
ATOM 695 C C . TRP A 1 88 ? 10.214 -13.119 -5.624 1.00 94.69 88 TRP A C 1
ATOM 697 O O . TRP A 1 88 ? 11.176 -13.128 -4.854 1.00 94.69 88 TRP A O 1
ATOM 707 N N . ALA A 1 89 ? 9.006 -12.717 -5.217 1.00 90.44 89 ALA A N 1
ATOM 708 C CA . ALA A 1 89 ? 8.725 -12.442 -3.811 1.00 90.44 89 ALA A CA 1
ATOM 709 C C . ALA A 1 89 ? 8.795 -13.723 -2.965 1.00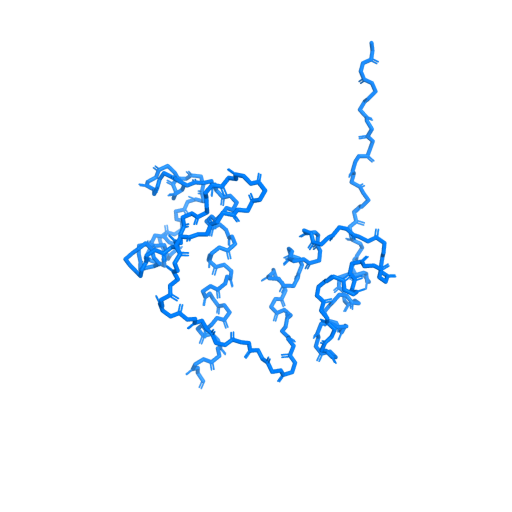 90.44 89 ALA A C 1
ATOM 711 O O . ALA A 1 89 ? 9.337 -13.670 -1.861 1.00 90.44 89 ALA A O 1
ATOM 712 N N . ALA A 1 90 ? 8.329 -14.863 -3.488 1.00 91.31 90 ALA A N 1
ATOM 713 C CA . ALA A 1 90 ? 8.487 -16.165 -2.836 1.00 91.31 90 ALA A CA 1
ATOM 714 C C . ALA A 1 90 ? 9.970 -16.563 -2.699 1.00 91.31 90 ALA A C 1
ATOM 716 O O . ALA A 1 90 ? 10.375 -17.124 -1.684 1.00 91.31 90 ALA A O 1
ATOM 717 N N . GLU A 1 91 ? 10.810 -16.168 -3.658 1.00 94.06 91 GLU A N 1
ATOM 718 C CA . GLU A 1 91 ? 12.275 -16.303 -3.594 1.00 94.06 91 GLU A CA 1
ATOM 719 C C . GLU A 1 91 ? 12.965 -15.264 -2.684 1.00 94.06 91 GLU A C 1
ATOM 721 O O . GLU A 1 91 ? 14.193 -15.208 -2.615 1.00 94.06 91 GLU A O 1
ATOM 726 N N . SER A 1 92 ? 12.207 -14.420 -1.974 1.00 93.31 92 SER A N 1
ATOM 727 C CA . SER A 1 92 ? 12.737 -13.348 -1.114 1.00 93.31 92 SER A CA 1
ATOM 728 C C . SER A 1 92 ? 13.610 -12.314 -1.846 1.00 93.31 92 SER A C 1
ATOM 730 O O . SER A 1 92 ? 14.469 -11.659 -1.245 1.00 93.31 92 SER A O 1
ATOM 732 N N . VAL A 1 93 ? 13.388 -12.111 -3.148 1.00 93.88 93 VAL A N 1
ATOM 733 C CA . VAL A 1 93 ? 14.083 -11.078 -3.923 1.00 93.88 93 VAL A CA 1
ATOM 734 C C . VAL A 1 93 ? 13.687 -9.690 -3.410 1.00 93.88 93 VAL A C 1
ATOM 736 O O . VAL A 1 93 ? 12.512 -9.348 -3.270 1.00 93.88 93 VAL A O 1
ATOM 739 N N . SER A 1 94 ? 14.686 -8.844 -3.145 1.00 95.25 94 SER A N 1
ATOM 740 C CA . SER A 1 94 ? 14.447 -7.497 -2.611 1.00 95.25 94 SER A CA 1
ATOM 741 C C . SER A 1 94 ? 13.656 -6.598 -3.575 1.00 95.25 94 SER A C 1
ATOM 743 O O . SER A 1 94 ? 13.846 -6.646 -4.790 1.00 95.25 94 SER A O 1
ATOM 745 N N . TYR A 1 95 ? 12.855 -5.665 -3.045 1.00 94.69 95 TYR A N 1
ATOM 746 C CA . TYR A 1 95 ? 12.083 -4.715 -3.866 1.00 94.69 95 TYR A CA 1
ATOM 747 C C . TYR A 1 95 ? 12.939 -3.869 -4.816 1.00 94.69 95 TYR A C 1
ATOM 749 O O . TYR A 1 95 ? 12.481 -3.501 -5.898 1.00 94.69 95 TYR A O 1
ATOM 757 N N . SER A 1 96 ? 14.170 -3.542 -4.418 1.00 95.75 96 SER A N 1
ATOM 758 C CA . SER A 1 96 ? 15.110 -2.800 -5.260 1.00 95.75 96 SER A CA 1
ATOM 759 C C . SER A 1 96 ? 15.513 -3.607 -6.489 1.00 95.75 96 SER A C 1
ATOM 761 O O . SER A 1 96 ? 15.556 -3.067 -7.591 1.00 95.75 96 SER A O 1
ATOM 763 N N . GLU A 1 97 ? 15.761 -4.903 -6.306 1.00 96.19 97 GLU A N 1
ATOM 764 C CA . GLU A 1 97 ? 16.103 -5.808 -7.398 1.00 96.19 97 GLU A CA 1
ATOM 765 C C . GLU A 1 97 ? 14.911 -6.038 -8.330 1.00 96.19 97 GLU A C 1
ATOM 767 O O . GLU A 1 97 ? 15.045 -5.876 -9.542 1.00 96.19 97 GLU A O 1
ATOM 772 N N . LEU A 1 98 ? 13.721 -6.282 -7.775 1.00 95.25 98 LEU A N 1
ATOM 773 C CA . LEU A 1 98 ? 12.478 -6.367 -8.553 1.00 95.25 98 LEU A CA 1
ATOM 774 C C . LEU A 1 98 ? 12.242 -5.098 -9.387 1.00 95.25 98 LEU A C 1
ATOM 776 O O . LEU A 1 98 ? 11.885 -5.166 -10.563 1.00 95.25 98 LEU A O 1
ATOM 780 N N . GLY A 1 99 ? 12.479 -3.926 -8.790 1.00 95.50 99 GLY A N 1
ATOM 781 C CA . GLY A 1 99 ? 12.359 -2.638 -9.467 1.00 95.50 99 GLY A CA 1
ATOM 782 C C . GLY A 1 99 ? 13.318 -2.496 -10.650 1.00 95.50 99 GLY A C 1
ATOM 783 O O . GLY A 1 99 ? 12.907 -2.022 -11.710 1.00 95.50 99 GLY A O 1
ATOM 784 N N . ARG A 1 100 ? 14.568 -2.964 -10.510 1.00 96.38 100 ARG A N 1
ATOM 785 C CA . ARG A 1 100 ? 15.534 -3.006 -11.620 1.00 96.38 100 ARG A CA 1
ATOM 786 C C . ARG A 1 100 ? 15.070 -3.937 -12.736 1.00 96.38 100 ARG A C 1
ATOM 788 O O . ARG A 1 100 ? 15.064 -3.514 -13.888 1.00 96.38 100 ARG A O 1
ATOM 795 N N . ARG A 1 101 ? 14.627 -5.154 -12.399 1.00 95.94 101 ARG A N 1
ATOM 796 C CA . ARG A 1 101 ? 14.163 -6.154 -13.379 1.00 95.94 101 ARG A CA 1
ATOM 797 C C . ARG A 1 101 ? 12.961 -5.668 -14.193 1.00 95.94 101 ARG A C 1
ATOM 799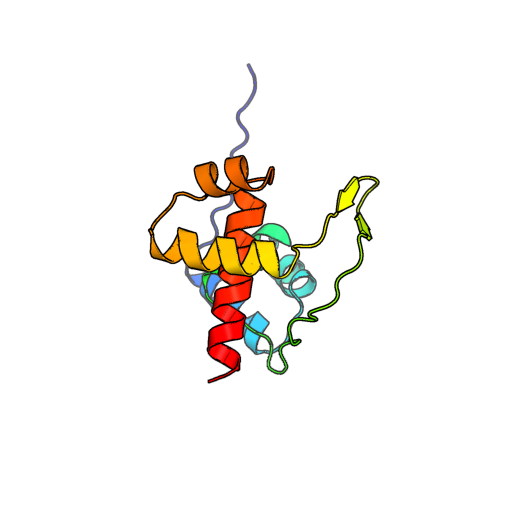 O O . ARG A 1 101 ? 12.928 -5.861 -15.402 1.00 95.94 101 ARG A O 1
ATOM 806 N N . LEU A 1 102 ? 12.003 -4.993 -13.552 1.00 94.19 102 LEU A N 1
ATOM 807 C CA . LEU A 1 102 ? 10.764 -4.530 -14.199 1.00 94.19 102 LEU A CA 1
ATOM 808 C C . LEU A 1 102 ? 10.822 -3.090 -14.734 1.00 94.19 102 LEU A C 1
ATOM 810 O O . LEU A 1 102 ? 9.836 -2.597 -15.298 1.00 94.19 102 LEU A O 1
ATOM 814 N N . ASN A 1 103 ? 11.950 -2.399 -14.542 1.00 94.25 103 ASN A N 1
ATOM 815 C CA . ASN A 1 103 ? 12.099 -0.965 -14.792 1.00 94.25 103 ASN A CA 1
ATOM 816 C C . ASN A 1 103 ? 10.987 -0.141 -14.107 1.00 94.25 103 ASN A C 1
ATOM 818 O O . ASN A 1 103 ? 10.240 0.615 -14.736 1.00 94.25 103 ASN A O 1
ATOM 822 N N . ARG A 1 104 ? 10.825 -0.346 -12.796 1.00 94.62 104 ARG A N 1
ATOM 823 C CA . ARG A 1 104 ? 9.810 0.307 -11.957 1.00 94.62 104 ARG A CA 1
ATOM 824 C C . ARG A 1 104 ? 10.406 0.780 -10.637 1.00 94.62 104 ARG A C 1
ATOM 826 O O . ARG A 1 104 ? 11.360 0.216 -10.112 1.00 94.62 104 ARG A O 1
ATOM 833 N N . ALA A 1 105 ? 9.787 1.802 -10.052 1.00 93.56 105 ALA A N 1
ATOM 834 C CA . ALA A 1 105 ? 10.171 2.280 -8.730 1.00 93.56 105 ALA A CA 1
ATOM 835 C C . ALA A 1 105 ? 9.956 1.182 -7.661 1.00 93.56 105 ALA A C 1
ATOM 837 O O . ALA A 1 105 ? 8.867 0.600 -7.621 1.00 93.56 105 ALA A O 1
ATOM 838 N N . PRO A 1 106 ? 10.907 0.955 -6.732 1.00 94.94 106 PRO A N 1
ATOM 839 C CA . PRO A 1 106 ? 10.764 -0.049 -5.669 1.00 94.94 106 PRO A CA 1
ATOM 840 C C . PRO A 1 106 ? 9.522 0.160 -4.790 1.00 94.94 106 PRO A C 1
ATOM 842 O O . PRO A 1 106 ? 8.881 -0.796 -4.361 1.00 94.94 106 PRO A O 1
ATOM 845 N N . SER A 1 107 ? 9.119 1.416 -4.569 1.00 91.56 107 SER A N 1
ATOM 846 C CA . SER A 1 107 ? 7.872 1.744 -3.866 1.00 91.56 107 SER A CA 1
ATOM 847 C C . SER A 1 107 ? 6.634 1.260 -4.624 1.00 91.56 107 SER A C 1
ATOM 849 O O . SER A 1 107 ? 5.706 0.744 -4.008 1.00 91.56 107 SER A O 1
ATOM 851 N N . SER A 1 108 ? 6.630 1.366 -5.956 1.00 93.31 108 SER A N 1
ATOM 852 C CA . SER A 1 108 ? 5.556 0.836 -6.799 1.00 93.31 108 SER A CA 1
ATOM 853 C C . SER A 1 108 ? 5.477 -0.685 -6.713 1.00 93.31 108 SER A C 1
ATOM 855 O O . SER A 1 108 ? 4.371 -1.217 -6.717 1.00 93.31 108 SER A O 1
ATOM 857 N N . ILE A 1 109 ? 6.624 -1.367 -6.621 1.00 96.25 109 ILE A N 1
ATOM 858 C CA . ILE A 1 109 ? 6.677 -2.820 -6.431 1.00 96.25 109 ILE A CA 1
ATOM 859 C C . ILE A 1 109 ? 6.074 -3.207 -5.082 1.00 96.25 109 ILE A C 1
ATOM 861 O O . ILE A 1 109 ? 5.140 -4.004 -5.036 1.00 96.25 109 ILE A O 1
ATOM 865 N N . ARG A 1 110 ? 6.537 -2.579 -3.992 1.00 94.75 110 ARG A N 1
ATOM 866 C CA . ARG A 1 110 ? 6.020 -2.834 -2.640 1.00 94.75 110 ARG A CA 1
ATOM 867 C C . ARG A 1 110 ? 4.500 -2.673 -2.576 1.00 94.75 110 ARG A C 1
ATOM 869 O O . ARG A 1 110 ? 3.809 -3.547 -2.065 1.00 94.75 110 ARG A O 1
ATOM 876 N N . TYR A 1 111 ? 3.969 -1.567 -3.100 1.00 93.50 111 TYR A N 1
ATOM 877 C CA . TYR A 1 111 ? 2.523 -1.338 -3.093 1.00 93.50 111 TYR A CA 1
ATOM 878 C C . TYR A 1 111 ? 1.760 -2.337 -3.961 1.00 93.50 111 TYR A C 1
ATOM 880 O O . TYR A 1 111 ? 0.629 -2.685 -3.617 1.00 93.50 111 TYR A O 1
ATOM 888 N N . ARG A 1 112 ? 2.354 -2.812 -5.063 1.00 94.69 112 ARG A N 1
ATOM 889 C CA . ARG A 1 112 ? 1.730 -3.840 -5.894 1.00 94.69 112 ARG A CA 1
ATOM 890 C C . ARG A 1 112 ? 1.651 -5.176 -5.165 1.00 94.69 112 ARG A C 1
ATOM 892 O O . ARG A 1 112 ? 0.566 -5.737 -5.131 1.00 94.69 112 ARG A O 1
ATOM 899 N N . LEU A 1 113 ? 2.728 -5.614 -4.516 1.00 94.81 113 LEU A N 1
ATOM 900 C CA . LEU A 1 113 ? 2.747 -6.848 -3.723 1.00 94.81 113 LEU A CA 1
ATOM 901 C C . LEU A 1 113 ? 1.728 -6.820 -2.576 1.00 94.81 113 LEU A C 1
ATOM 903 O O . LEU A 1 113 ? 0.935 -7.744 -2.457 1.00 94.81 113 LEU A O 1
ATOM 907 N N . LEU A 1 114 ? 1.659 -5.722 -1.810 1.00 93.19 114 LEU A N 1
ATOM 908 C CA . LEU A 1 114 ? 0.627 -5.556 -0.771 1.00 93.19 114 LEU A CA 1
ATOM 909 C C . LEU A 1 114 ? -0.792 -5.605 -1.353 1.00 93.19 114 LEU A C 1
ATOM 911 O O . LEU A 1 114 ? -1.709 -6.147 -0.746 1.00 93.19 114 LEU A O 1
ATOM 915 N N . THR A 1 115 ? -0.978 -5.038 -2.548 1.00 91.62 115 THR A N 1
ATOM 916 C CA . THR A 1 115 ? -2.267 -5.089 -3.240 1.00 91.62 115 THR A CA 1
ATOM 917 C C . THR A 1 115 ? -2.625 -6.519 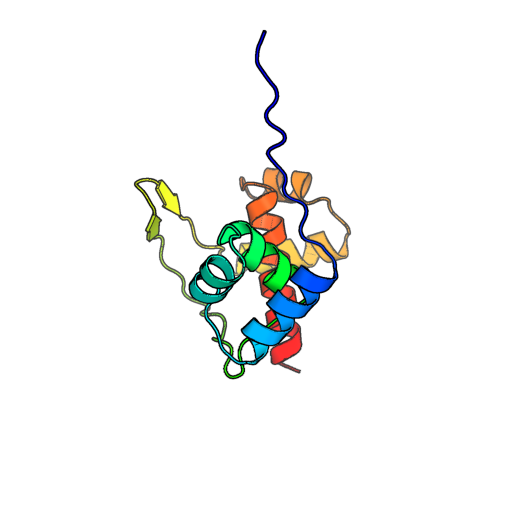-3.647 1.00 91.62 115 THR A C 1
ATOM 919 O O . THR A 1 115 ? -3.780 -6.887 -3.486 1.00 91.62 115 THR A O 1
ATOM 922 N N . LEU A 1 116 ? -1.675 -7.296 -4.180 1.00 91.56 116 LEU A N 1
ATOM 923 C CA . LEU A 1 116 ? -1.897 -8.680 -4.617 1.00 91.56 116 LEU A CA 1
ATOM 924 C C . LEU A 1 116 ? -2.193 -9.605 -3.431 1.00 91.56 116 LEU A C 1
ATOM 926 O O . LEU A 1 116 ? -3.213 -10.282 -3.463 1.00 91.56 116 LEU A O 1
ATOM 930 N N . ALA A 1 117 ? -1.391 -9.538 -2.363 1.00 89.19 117 ALA A N 1
ATOM 931 C CA . ALA A 1 117 ? -1.587 -10.338 -1.149 1.00 89.19 117 ALA A CA 1
ATOM 932 C C . ALA A 1 117 ? -2.976 -10.127 -0.528 1.00 89.19 117 ALA A C 1
ATOM 934 O O . ALA A 1 117 ? -3.631 -11.057 -0.072 1.00 89.19 117 ALA A O 1
ATOM 935 N N . ARG A 1 118 ? -3.467 -8.884 -0.563 1.00 85.62 118 ARG A N 1
ATOM 936 C CA . ARG A 1 118 ? -4.824 -8.569 -0.120 1.00 85.62 118 ARG A CA 1
ATOM 937 C C . ARG A 1 118 ? -5.903 -9.266 -0.954 1.00 85.62 118 ARG A C 1
ATOM 939 O O . ARG A 1 118 ? -6.938 -9.614 -0.405 1.00 85.62 118 ARG A O 1
ATOM 946 N N . TYR A 1 119 ? -5.723 -9.360 -2.271 1.00 81.44 119 TYR A N 1
ATOM 947 C CA . TYR A 1 119 ? -6.730 -9.962 -3.147 1.00 81.44 119 TYR A CA 1
ATOM 948 C C . TYR A 1 119 ? -6.729 -11.484 -3.059 1.00 81.44 119 TYR A C 1
ATOM 950 O O . TYR A 1 119 ? -7.804 -12.063 -3.065 1.00 81.44 119 TYR A O 1
ATOM 958 N N . GLU A 1 120 ? -5.559 -12.101 -2.897 1.00 80.56 120 GLU A N 1
ATOM 959 C CA . GLU A 1 120 ? -5.448 -13.534 -2.605 1.00 80.56 120 GLU A CA 1
ATOM 960 C C . GLU A 1 120 ? -6.278 -13.905 -1.364 1.00 80.56 120 GLU A C 1
ATOM 962 O O . GLU A 1 120 ? -7.137 -14.770 -1.442 1.00 80.56 120 GLU A O 1
ATOM 967 N N . ALA A 1 121 ? -6.166 -13.128 -0.280 1.00 69.31 121 ALA A N 1
ATOM 968 C CA . ALA A 1 121 ? -6.952 -13.333 0.941 1.00 69.31 121 ALA A CA 1
ATOM 969 C C . ALA A 1 121 ? -8.477 -13.092 0.807 1.00 69.31 121 ALA A C 1
ATOM 971 O O . ALA A 1 121 ? -9.206 -13.308 1.772 1.00 69.31 121 ALA A O 1
ATOM 972 N N . GLN A 1 122 ? -8.966 -12.567 -0.324 1.00 63.66 122 GLN A N 1
ATOM 973 C CA . GLN A 1 122 ? -10.400 -12.346 -0.579 1.00 63.66 122 GLN A CA 1
ATOM 974 C C . GLN A 1 122 ? -11.043 -13.445 -1.430 1.00 63.66 122 GLN A C 1
ATOM 976 O O . GLN A 1 122 ? -12.273 -13.494 -1.489 1.00 63.66 122 GLN A O 1
ATOM 981 N N . ASP A 1 123 ? -10.233 -14.241 -2.131 1.00 60.94 123 ASP A N 1
ATOM 982 C CA . ASP A 1 123 ? -10.697 -15.280 -3.054 1.00 60.94 123 ASP A CA 1
ATOM 983 C C . ASP A 1 123 ? -10.726 -16.689 -2.402 1.00 60.94 123 ASP A C 1
ATOM 985 O O . ASP A 1 123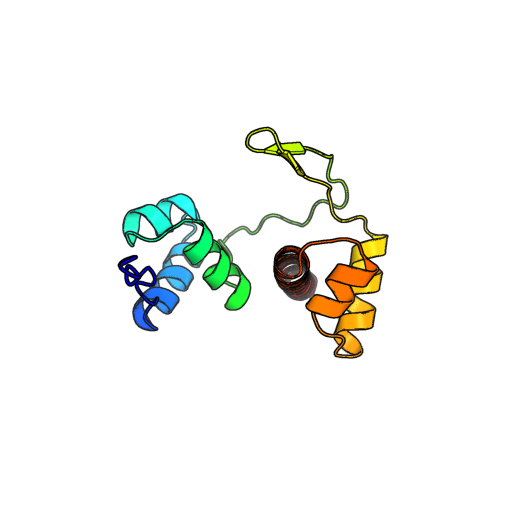 ? -11.232 -17.618 -3.037 1.00 60.94 123 ASP A O 1
ATOM 989 N N . ASP A 1 124 ? -10.261 -16.823 -1.149 1.00 49.84 124 ASP A N 1
ATOM 990 C CA . ASP A 1 124 ? -10.396 -18.004 -0.263 1.00 49.84 124 ASP A CA 1
ATOM 991 C C . ASP A 1 124 ? -11.730 -18.017 0.519 1.00 49.84 124 ASP A C 1
ATOM 993 O O . ASP A 1 124 ? -12.326 -19.113 0.667 1.00 49.84 124 ASP A O 1
#

Foldseek 3Di:
DPPPPPPDPDQDPVLLVVLLVCQQCPDDLVVSCVVVVHDSVVSLVSCLVVVRHYPDHDADDQDDDFDADPNRIDDDDHPVLLVVLVVVVVVVNQLVVSCVVVVHDSVVSVSSVSVVVSNVVVVD

pLDDT: mean 87.77, std 14.02, range [34.28, 98.0]

Organism: Methylorubrum populi (strain ATCC BAA-705 / NCIMB 13946 / BJ001) (NCBI:txid441620)

Radius of gyration: 16.45 Å; chains: 1; bounding box: 40×44×37 Å